Protein AF-A0A3D3CFH0-F1 (afdb_monomer)

Solvent-accessible surface area (bac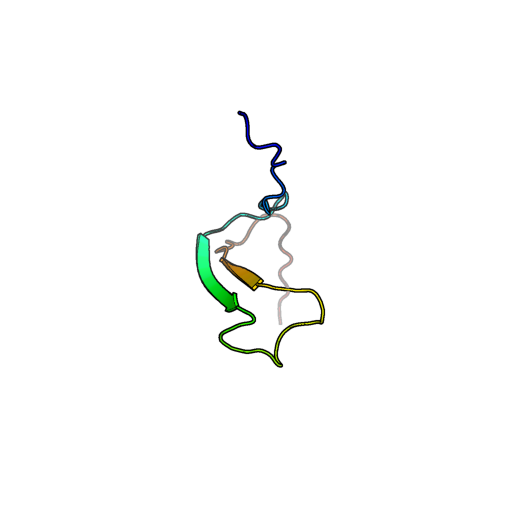kbone atoms only — not comparable to full-atom values): 4560 Å² total; per-residue (Å²): 136,82,79,94,71,79,90,79,76,90,72,83,55,86,94,66,70,67,46,81,77,48,75,48,78,45,44,39,88,84,41,64,86,81,51,63,92,93,55,65,65,48,78,47,77,43,70,47,63,92,79,75,94,52,95,86,68,86,83,81,83,134

Sequence (62 aa):
KAREVRDTSLKVPHGARGKVVAVKEMTRADNPDALSPGVNKVVKIYVAQLRKITVGDKMAGR

Radius of gyration: 18.99 Å; Cα contacts (8 Å, |Δi|>4): 48; chains: 1; bounding box: 62×25×42 Å

Mean predicted aligned error: 7.42 Å

Structure (mmCIF, N/CA/C/O backbone):
data_AF-A0A3D3CFH0-F1
#
_entry.id   AF-A0A3D3CFH0-F1
#
loop_
_atom_site.group_PDB
_atom_site.id
_atom_site.type_symbol
_atom_site.label_atom_id
_atom_site.label_alt_id
_atom_site.label_comp_id
_atom_site.label_asym_id
_atom_site.label_entity_id
_atom_site.label_seq_id
_atom_site.pdbx_PDB_ins_code
_atom_site.Cartn_x
_atom_site.Cartn_y
_atom_site.Cartn_z
_atom_site.occupancy
_atom_site.B_iso_or_equiv
_atom_site.auth_seq_id
_atom_site.auth_comp_id
_atom_site.auth_asym_id
_atom_site.auth_atom_id
_atom_site.pdbx_PDB_model_num
ATOM 1 N N . LYS A 1 1 ? -34.508 12.958 8.635 1.00 51.34 1 LYS A N 1
ATOM 2 C CA . LYS A 1 1 ? -33.502 12.946 9.729 1.00 51.34 1 LYS A CA 1
ATOM 3 C C . LYS A 1 1 ? -32.170 12.509 9.116 1.00 51.34 1 LYS A C 1
ATOM 5 O O . LYS A 1 1 ? -31.921 11.316 9.002 1.00 51.34 1 LYS A O 1
ATOM 10 N N . ALA A 1 2 ? -31.421 13.455 8.543 1.00 63.47 2 ALA A N 1
ATOM 11 C CA . ALA A 1 2 ? -30.180 13.161 7.824 1.00 63.47 2 ALA A CA 1
ATOM 12 C C . ALA A 1 2 ? -29.104 12.713 8.824 1.00 63.47 2 ALA A C 1
ATOM 14 O O . ALA A 1 2 ? -29.011 13.274 9.913 1.00 63.47 2 ALA A O 1
ATO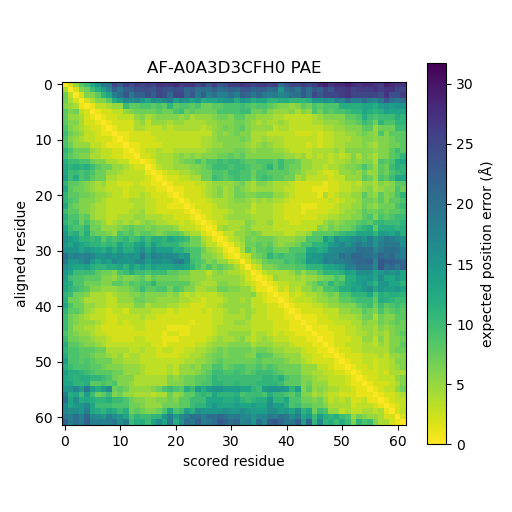M 15 N N . ARG A 1 3 ? -28.340 11.670 8.490 1.00 66.62 3 ARG A N 1
ATOM 16 C CA . ARG A 1 3 ? -27.220 11.219 9.321 1.00 66.62 3 ARG A CA 1
ATOM 17 C C . ARG A 1 3 ? -26.097 12.249 9.205 1.00 66.62 3 ARG A C 1
ATOM 19 O O . ARG A 1 3 ? -25.571 12.446 8.115 1.00 66.62 3 ARG A O 1
ATOM 26 N N . GLU A 1 4 ? -25.728 12.876 10.316 1.00 79.75 4 GLU A N 1
ATOM 27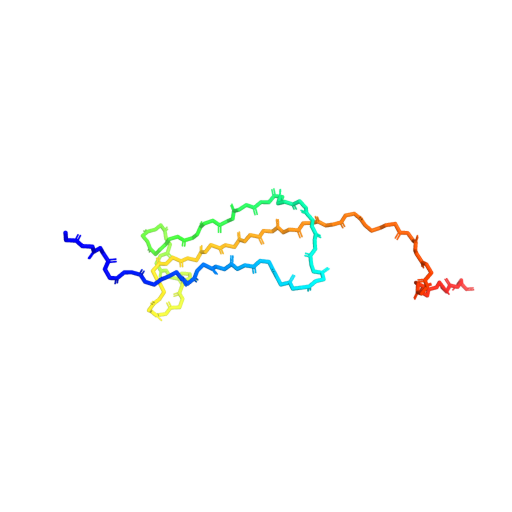 C CA . GLU A 1 4 ? -24.553 13.749 10.427 1.00 79.75 4 GLU A CA 1
ATOM 28 C C . GLU A 1 4 ? -23.269 12.908 10.432 1.00 79.75 4 GLU A C 1
ATOM 30 O O . GLU A 1 4 ? -22.582 12.771 11.439 1.00 79.75 4 GLU A O 1
ATOM 35 N N . VAL A 1 5 ? -22.962 12.269 9.306 1.00 85.94 5 VAL A N 1
ATOM 36 C CA . VAL A 1 5 ? -21.731 11.493 9.141 1.00 85.94 5 VAL A CA 1
ATOM 37 C C . VAL A 1 5 ? -20.913 12.145 8.042 1.00 85.94 5 VAL A C 1
ATOM 39 O O . VAL A 1 5 ? -21.398 12.352 6.931 1.00 85.94 5 VAL A O 1
ATOM 42 N N . ARG A 1 6 ? -19.668 12.492 8.368 1.00 85.31 6 ARG A N 1
ATOM 43 C CA . ARG A 1 6 ? -18.695 13.011 7.404 1.00 85.31 6 ARG A CA 1
A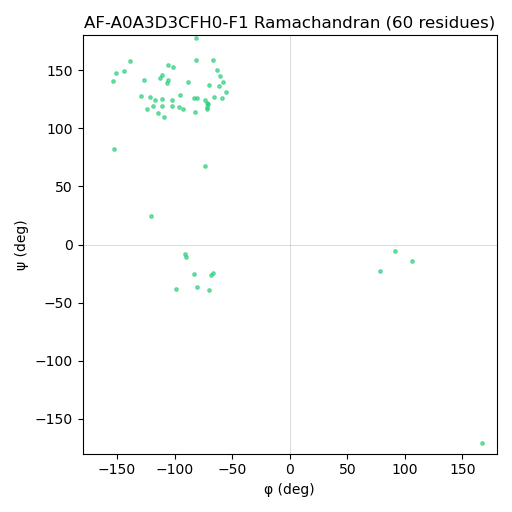TOM 44 C C . ARG A 1 6 ? -17.943 11.843 6.777 1.00 85.31 6 ARG A C 1
ATOM 46 O O . ARG A 1 6 ? -17.590 10.896 7.475 1.00 85.31 6 ARG A O 1
ATOM 53 N N . ASP A 1 7 ? -17.690 11.925 5.476 1.00 88.69 7 ASP A N 1
ATOM 54 C CA . ASP A 1 7 ? -16.864 10.947 4.773 1.00 88.69 7 ASP A CA 1
ATOM 55 C C . ASP A 1 7 ? -15.385 11.120 5.164 1.00 88.69 7 ASP A C 1
ATOM 57 O O . ASP A 1 7 ? -14.781 12.162 4.911 1.00 88.69 7 ASP A O 1
ATOM 61 N N . THR A 1 8 ? -14.811 10.095 5.792 1.00 90.62 8 THR A N 1
ATOM 62 C CA . THR A 1 8 ? -13.395 10.011 6.191 1.00 90.62 8 THR A CA 1
ATOM 63 C C . THR A 1 8 ? -12.693 8.811 5.546 1.00 90.62 8 THR A C 1
ATOM 65 O O . THR A 1 8 ? -11.701 8.300 6.067 1.00 90.62 8 THR A O 1
ATOM 68 N N . SER A 1 9 ? -13.209 8.341 4.406 1.00 90.75 9 SER A N 1
ATOM 69 C CA . SER A 1 9 ? -12.693 7.170 3.694 1.00 90.75 9 SER A CA 1
ATOM 70 C C . SER A 1 9 ? -11.217 7.308 3.305 1.00 90.75 9 SER A C 1
ATOM 72 O O . SER A 1 9 ? -10.777 8.353 2.819 1.00 90.75 9 SER A O 1
ATOM 74 N N . LEU A 1 10 ? -10.458 6.215 3.437 1.00 91.12 10 LEU A N 1
ATOM 75 C CA . LEU A 1 10 ? -9.083 6.129 2.944 1.00 91.12 10 LEU A CA 1
ATOM 76 C C . LEU A 1 10 ? -9.082 6.080 1.410 1.00 91.12 10 LEU A C 1
ATOM 78 O O . LEU A 1 10 ? -9.656 5.172 0.808 1.00 91.12 10 LEU A O 1
ATOM 82 N N . LYS A 1 11 ? -8.414 7.047 0.779 1.00 91.31 11 LYS A N 1
ATOM 83 C CA . LYS A 1 11 ? -8.279 7.138 -0.681 1.00 91.31 11 LYS A CA 1
ATOM 84 C C . LYS A 1 11 ? -6.878 6.734 -1.117 1.00 91.31 11 LYS A C 1
ATOM 86 O O . LYS A 1 11 ? -5.917 6.852 -0.359 1.00 91.31 11 LYS A O 1
ATOM 91 N N . VAL A 1 12 ? -6.764 6.272 -2.359 1.00 90.88 12 VAL A N 1
ATOM 92 C CA . VAL A 1 12 ? -5.462 5.963 -2.956 1.00 90.88 12 VAL A CA 1
ATOM 93 C C . VAL A 1 12 ? -4.666 7.270 -3.097 1.00 90.88 12 VAL A C 1
ATOM 95 O O . VAL A 1 12 ? -5.197 8.230 -3.663 1.00 90.88 12 VAL A O 1
ATOM 98 N N . PRO A 1 13 ? -3.427 7.346 -2.576 1.00 91.56 13 PRO A N 1
ATOM 99 C CA . PRO A 1 13 ? -2.601 8.539 -2.710 1.00 91.56 13 PRO A CA 1
ATOM 100 C C . PRO A 1 13 ? -2.200 8.768 -4.171 1.00 91.56 13 PRO A C 1
ATOM 102 O O . PRO A 1 13 ? -2.198 7.853 -4.997 1.00 91.56 13 PRO A O 1
ATOM 105 N N . HIS A 1 14 ? -1.834 10.005 -4.495 1.00 91.69 14 HIS A N 1
ATOM 106 C CA . HIS A 1 14 ? -1.406 10.359 -5.844 1.00 91.69 14 HIS A CA 1
ATOM 107 C C . HIS A 1 14 ? -0.157 9.564 -6.260 1.00 91.69 14 HIS A C 1
ATOM 109 O O . HIS A 1 14 ? 0.705 9.244 -5.445 1.00 91.69 14 HIS A O 1
ATOM 115 N N . GLY A 1 15 ? -0.072 9.209 -7.542 1.00 85.94 15 GLY A N 1
ATOM 116 C CA . GLY A 1 15 ? 1.044 8.430 -8.092 1.00 85.94 15 GLY A CA 1
ATOM 117 C C . GLY A 1 15 ? 0.983 6.923 -7.810 1.00 85.94 15 GLY A C 1
ATOM 118 O O . GLY A 1 15 ? 1.524 6.152 -8.602 1.00 85.94 15 GLY A O 1
ATOM 119 N N . ALA A 1 16 ? 0.269 6.483 -6.769 1.00 86.50 16 ALA A N 1
ATOM 120 C CA . ALA A 1 16 ? 0.029 5.068 -6.509 1.00 86.50 16 ALA A CA 1
ATOM 121 C C . ALA A 1 16 ? -1.113 4.543 -7.390 1.00 86.50 16 ALA A C 1
ATOM 123 O O . ALA A 1 16 ? -2.216 5.087 -7.409 1.00 86.50 16 ALA A O 1
ATOM 124 N N . ARG A 1 17 ? -0.852 3.472 -8.142 1.00 87.50 17 ARG A N 1
ATOM 125 C CA . ARG A 1 17 ? -1.838 2.779 -8.983 1.00 87.50 17 ARG A CA 1
ATOM 126 C C . ARG A 1 17 ? -1.552 1.287 -8.943 1.00 87.50 17 ARG A C 1
ATOM 128 O O . ARG A 1 17 ? -0.404 0.888 -8.811 1.00 87.50 17 ARG A O 1
ATOM 135 N N . GLY A 1 18 ? -2.572 0.452 -9.080 1.00 91.56 18 GLY A N 1
ATOM 136 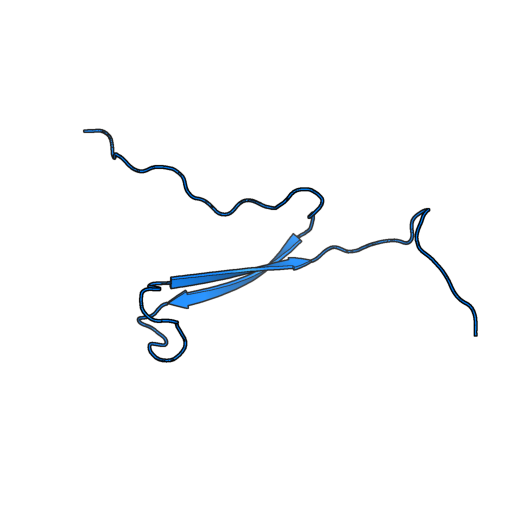C CA . GLY A 1 18 ? -2.364 -0.991 -9.065 1.00 91.56 18 GLY A CA 1
ATOM 137 C C . GLY A 1 18 ? -3.649 -1.785 -8.921 1.00 91.56 18 GLY A C 1
ATOM 138 O O . GLY A 1 18 ? -4.746 -1.235 -9.001 1.00 91.56 18 GLY A O 1
ATOM 139 N N . LYS A 1 19 ? -3.493 -3.091 -8.710 1.00 93.44 19 LYS A N 1
ATOM 140 C CA . LYS A 1 19 ? -4.584 -4.022 -8.411 1.00 93.44 19 LYS A CA 1
ATOM 141 C C . LYS A 1 19 ? -4.548 -4.397 -6.934 1.00 93.44 19 LYS A C 1
ATOM 143 O O . LYS A 1 19 ? -3.469 -4.579 -6.369 1.00 93.44 19 LYS A O 1
ATOM 148 N N . VAL A 1 20 ? -5.722 -4.527 -6.322 1.00 94.50 20 VAL A N 1
ATOM 149 C CA . VAL A 1 20 ? -5.847 -5.058 -4.960 1.00 94.50 20 VAL A CA 1
ATOM 150 C C . VAL A 1 20 ? -5.560 -6.554 -5.009 1.00 94.50 20 VAL A C 1
ATOM 152 O O . VAL A 1 20 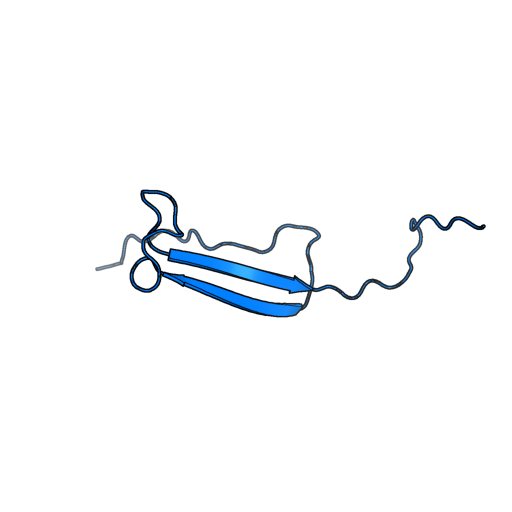? -6.211 -7.282 -5.753 1.00 94.50 20 VAL A O 1
ATOM 155 N N . VAL A 1 21 ? -4.565 -6.995 -4.245 1.00 95.25 21 VAL A N 1
ATOM 156 C CA . VAL A 1 21 ? -4.154 -8.406 -4.176 1.00 95.25 21 VAL A CA 1
ATOM 157 C C . VAL A 1 21 ? -4.746 -9.082 -2.949 1.00 95.25 21 VAL A C 1
ATOM 159 O O . VAL A 1 21 ? -5.162 -10.232 -3.022 1.00 95.25 21 VAL A O 1
ATOM 162 N N . ALA A 1 22 ? -4.803 -8.369 -1.824 1.00 92.19 22 ALA A N 1
ATOM 163 C CA . ALA A 1 22 ? -5.347 -8.902 -0.587 1.00 92.19 22 ALA A CA 1
ATOM 164 C C . ALA A 1 22 ? -5.948 -7.795 0.279 1.00 92.19 22 ALA A C 1
ATOM 166 O O . ALA A 1 22 ? -5.447 -6.667 0.320 1.00 92.19 22 ALA A O 1
ATOM 167 N N . VAL A 1 23 ? -6.992 -8.158 1.019 1.00 93.81 23 VAL A N 1
ATOM 168 C CA . VAL A 1 23 ? -7.590 -7.335 2.069 1.00 93.81 23 VAL A CA 1
ATOM 169 C C . VAL A 1 23 ? -7.452 -8.108 3.369 1.00 93.81 23 VAL A C 1
ATOM 171 O O . VAL A 1 23 ? -7.944 -9.227 3.485 1.00 93.81 23 VAL A O 1
ATOM 174 N N . LYS A 1 24 ? -6.743 -7.527 4.336 1.00 91.31 24 LYS A N 1
ATOM 175 C CA . LYS A 1 24 ? -6.588 -8.098 5.671 1.00 91.31 24 LYS A CA 1
ATOM 176 C C . LYS A 1 24 ? -7.378 -7.259 6.657 1.00 91.31 24 LYS A C 1
ATOM 178 O O . LYS A 1 24 ? -7.010 -6.124 6.960 1.00 91.31 24 LYS A O 1
ATOM 183 N N . GLU A 1 25 ? -8.457 -7.845 7.141 1.00 90.00 25 GLU A N 1
ATOM 184 C CA . GLU A 1 25 ? -9.302 -7.273 8.172 1.00 90.00 25 GLU A CA 1
ATOM 185 C C . GLU A 1 25 ? -8.875 -7.810 9.539 1.00 90.00 25 GLU A C 1
ATOM 187 O O . GLU A 1 25 ? -8.707 -9.012 9.718 1.00 90.00 25 GLU A O 1
ATOM 192 N N . MET A 1 26 ? -8.648 -6.910 10.492 1.00 86.31 26 MET A N 1
ATOM 193 C CA . MET A 1 26 ? -8.378 -7.245 11.886 1.00 86.31 26 MET A CA 1
ATOM 194 C C . MET A 1 26 ? -9.397 -6.510 12.740 1.00 86.31 26 MET A C 1
ATOM 196 O O . MET A 1 26 ? -9.418 -5.275 12.754 1.00 86.31 26 MET A O 1
ATOM 200 N N . THR A 1 27 ? -10.247 -7.250 13.440 1.00 85.50 27 THR A N 1
ATOM 201 C CA . THR A 1 27 ? -11.166 -6.674 14.418 1.00 85.50 27 THR A CA 1
ATOM 202 C C . THR A 1 27 ? -10.625 -6.895 15.823 1.00 85.50 27 THR A C 1
ATOM 204 O O . THR A 1 27 ? -9.899 -7.853 16.091 1.00 85.50 27 THR A O 1
ATOM 207 N N . ARG A 1 28 ? -10.996 -6.005 16.741 1.00 81.06 28 ARG A N 1
ATOM 208 C CA . ARG A 1 28 ? -10.661 -6.166 18.157 1.00 81.06 28 ARG A CA 1
ATOM 209 C C . ARG A 1 28 ? -11.368 -7.360 18.810 1.00 81.06 28 ARG A C 1
ATOM 211 O O . ARG A 1 28 ? -10.865 -7.870 19.800 1.00 81.06 28 ARG A O 1
ATOM 218 N N . ALA A 1 29 ? -12.507 -7.791 18.264 1.00 78.31 29 ALA A N 1
ATOM 219 C CA . ALA A 1 29 ? -13.256 -8.940 18.768 1.00 78.31 29 ALA A CA 1
ATOM 220 C C . ALA A 1 29 ? -12.526 -10.263 18.493 1.00 78.31 29 ALA A C 1
ATOM 222 O O . ALA A 1 29 ? -12.491 -11.130 19.359 1.00 78.31 29 ALA A O 1
ATOM 223 N N . ASP A 1 30 ? -11.905 -10.382 17.317 1.00 76.44 30 ASP A N 1
ATOM 224 C CA . ASP A 1 30 ? -11.224 -11.611 16.903 1.00 76.44 30 ASP A CA 1
ATOM 225 C C . ASP A 1 30 ? -9.798 -11.714 17.461 1.00 76.44 30 ASP A C 1
ATOM 227 O O . ASP A 1 30 ? -9.261 -12.814 17.575 1.00 76.44 30 ASP A O 1
ATOM 231 N N . ASN A 1 31 ? -9.148 -10.581 17.769 1.00 71.62 31 ASN A N 1
ATOM 232 C CA . ASN A 1 31 ? -7.771 -10.581 18.269 1.00 71.62 31 ASN A CA 1
ATOM 233 C C . ASN A 1 31 ? -7.462 -9.354 19.165 1.00 71.62 31 ASN A C 1
ATOM 235 O O . ASN A 1 31 ? -6.916 -8.354 18.685 1.00 71.62 31 ASN A O 1
ATOM 239 N N . PRO A 1 32 ? -7.827 -9.394 20.460 1.00 66.12 32 PRO A N 1
ATOM 240 C CA . PRO A 1 32 ? -7.825 -8.223 21.343 1.00 66.12 32 PRO A CA 1
ATOM 241 C C . PRO A 1 32 ? -6.430 -7.671 21.680 1.00 66.12 32 PRO A C 1
ATOM 243 O O . PRO A 1 32 ? -6.312 -6.466 21.904 1.00 66.12 32 PRO A O 1
ATOM 246 N N . ASP A 1 33 ? -5.388 -8.507 21.645 1.00 71.75 33 ASP A N 1
ATOM 247 C CA . ASP A 1 33 ? -4.018 -8.131 22.038 1.00 71.75 33 ASP A CA 1
ATOM 248 C C . ASP A 1 33 ? -3.167 -7.581 20.880 1.00 71.75 33 ASP A C 1
ATOM 250 O O . ASP A 1 33 ? -2.078 -7.049 21.087 1.00 71.75 33 ASP A O 1
ATOM 254 N N . ALA A 1 34 ? -3.649 -7.693 19.639 1.00 73.19 34 ALA A N 1
ATOM 255 C CA . ALA A 1 34 ? -2.886 -7.314 18.448 1.00 73.19 34 ALA A CA 1
ATOM 256 C C . ALA A 1 34 ? -3.097 -5.851 18.007 1.00 73.19 34 ALA A C 1
ATOM 258 O O . ALA A 1 34 ? -2.429 -5.388 17.077 1.00 73.19 34 ALA A O 1
ATOM 259 N N . LEU A 1 35 ? -4.041 -5.126 18.621 1.00 83.31 35 LE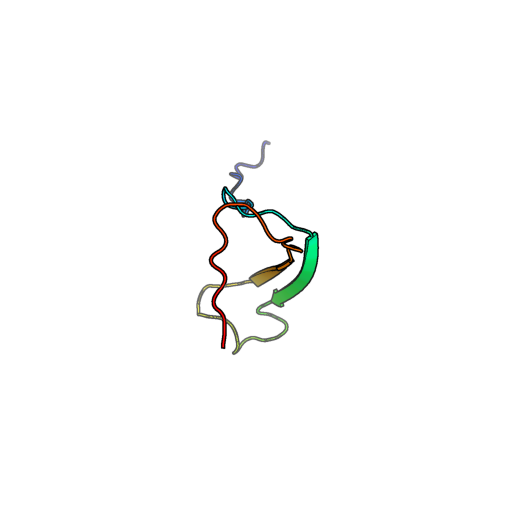U A N 1
ATOM 260 C CA . LEU A 1 35 ? -4.403 -3.755 18.246 1.00 83.31 35 LEU A CA 1
ATOM 261 C C . LEU A 1 35 ? -4.017 -2.744 19.331 1.00 83.31 35 LEU A C 1
ATOM 263 O O . LEU A 1 35 ? -4.150 -3.000 20.524 1.00 83.31 35 LEU A O 1
ATOM 267 N N . SER A 1 36 ? -3.587 -1.551 18.906 1.00 82.12 36 SER A N 1
ATOM 268 C CA . SER A 1 36 ? -3.306 -0.448 19.826 1.00 82.12 36 SER A CA 1
ATOM 269 C C . SER A 1 36 ? -4.570 0.010 20.576 1.00 82.12 36 SER A C 1
ATOM 271 O O . SER A 1 36 ? -5.675 -0.049 20.020 1.00 82.12 36 SER A O 1
ATOM 273 N N . PRO A 1 37 ? -4.429 0.523 21.813 1.00 82.50 37 PRO A N 1
ATOM 274 C CA . PRO A 1 37 ? -5.555 1.032 22.589 1.00 82.50 37 PRO A CA 1
ATOM 275 C C . PRO A 1 37 ? -6.336 2.105 21.816 1.00 82.50 37 PRO A C 1
ATOM 277 O O . PRO A 1 37 ? -5.750 3.033 21.266 1.00 82.50 37 PRO A O 1
ATOM 280 N N . GLY A 1 38 ? -7.665 1.975 21.766 1.00 85.06 38 GLY A N 1
ATOM 281 C CA . GLY A 1 38 ? -8.557 2.919 21.075 1.00 85.06 38 GLY A CA 1
ATOM 282 C C . GLY A 1 38 ? -8.868 2.581 19.611 1.00 85.06 38 GLY A C 1
ATOM 283 O O . GLY A 1 38 ? -9.726 3.228 19.013 1.00 85.06 38 GLY A O 1
ATOM 284 N N . VAL A 1 39 ? -8.244 1.547 19.034 1.00 86.44 39 VAL A N 1
ATOM 285 C CA . VAL A 1 39 ? -8.541 1.093 17.668 1.00 86.44 39 VAL A CA 1
ATOM 286 C C . VAL A 1 39 ? -9.532 -0.072 17.694 1.00 86.44 39 VAL A C 1
ATOM 288 O O . VAL A 1 39 ? -9.242 -1.140 18.226 1.00 86.44 39 VAL A O 1
ATOM 291 N N . ASN A 1 40 ? -10.711 0.114 17.095 1.00 87.31 40 ASN A N 1
ATOM 292 C CA . ASN A 1 40 ? -11.746 -0.930 17.039 1.00 87.31 40 ASN A CA 1
ATOM 293 C C . ASN A 1 40 ? -11.495 -1.962 15.929 1.00 87.31 40 ASN A C 1
ATOM 295 O O . ASN A 1 40 ? -11.788 -3.148 16.083 1.00 87.31 40 ASN A O 1
ATOM 299 N N . LYS A 1 41 ? -10.982 -1.498 14.787 1.00 87.75 41 LYS A N 1
ATOM 300 C CA . LYS A 1 41 ? -10.781 -2.299 13.581 1.00 87.75 41 LYS A CA 1
ATOM 301 C C . LYS A 1 41 ? -9.649 -1.706 12.757 1.00 87.75 41 LYS A C 1
ATOM 303 O O . LYS A 1 41 ? -9.560 -0.488 12.617 1.00 87.75 41 LYS A O 1
ATOM 308 N N . VAL A 1 42 ? -8.822 -2.565 12.178 1.00 89.62 42 VAL A N 1
ATOM 309 C CA . VAL A 1 42 ? -7.779 -2.195 11.220 1.00 89.62 42 VAL A CA 1
ATOM 310 C C . VAL A 1 42 ? -8.042 -2.935 9.919 1.00 89.62 42 VAL A C 1
ATOM 312 O O . VAL A 1 42 ? -8.168 -4.157 9.901 1.00 89.62 42 VAL A O 1
ATOM 315 N N . VAL A 1 43 ? -8.094 -2.192 8.817 1.00 91.56 43 VAL A N 1
ATOM 316 C CA . VAL A 1 43 ? -8.221 -2.751 7.469 1.00 91.56 43 VAL A CA 1
ATOM 317 C C . VAL A 1 43 ? -6.944 -2.426 6.705 1.00 91.56 43 VAL A C 1
ATOM 319 O O . VAL A 1 43 ? -6.649 -1.261 6.448 1.00 91.56 43 VAL A O 1
ATOM 322 N N . LYS A 1 44 ? -6.162 -3.453 6.364 1.00 91.56 44 LYS A N 1
ATOM 323 C CA . LYS A 1 44 ? -4.951 -3.327 5.542 1.00 91.56 44 LYS A CA 1
ATOM 324 C C . LYS A 1 44 ? -5.261 -3.785 4.123 1.00 91.56 44 LYS A C 1
ATOM 326 O O . LYS A 1 44 ? -5.703 -4.913 3.920 1.00 91.56 44 LYS A O 1
ATOM 331 N N . ILE A 1 45 ? -5.005 -2.918 3.149 1.00 93.62 45 ILE A N 1
ATOM 332 C CA . ILE A 1 45 ? -5.229 -3.194 1.727 1.00 93.62 45 ILE A CA 1
ATOM 333 C C . ILE A 1 45 ? -3.866 -3.299 1.048 1.00 93.62 45 ILE A C 1
ATOM 335 O O . ILE A 1 45 ? -3.095 -2.341 1.047 1.00 93.62 45 ILE A O 1
ATOM 339 N N . TYR A 1 46 ? -3.570 -4.461 0.472 1.00 93.88 46 TYR A N 1
ATOM 340 C CA . TYR A 1 46 ? -2.341 -4.693 -0.279 1.00 93.88 46 TYR A CA 1
ATOM 341 C C . TYR A 1 46 ? -2.593 -4.414 -1.759 1.00 93.88 46 TYR A C 1
ATOM 343 O O . TYR A 1 46 ? -3.392 -5.099 -2.404 1.00 93.88 46 TYR A O 1
ATOM 351 N N . VAL A 1 47 ? -1.903 -3.408 -2.296 1.00 93.56 47 VAL A N 1
ATOM 352 C CA . VAL A 1 47 ? -1.991 -3.000 -3.702 1.00 93.56 47 VAL A CA 1
ATOM 353 C C . VAL A 1 47 ? -0.676 -3.332 -4.393 1.00 93.56 47 VAL A C 1
ATOM 355 O O . VAL A 1 47 ? 0.384 -2.898 -3.948 1.00 93.56 47 VAL A O 1
ATOM 358 N N . ALA A 1 48 ? -0.743 -4.090 -5.484 1.00 94.38 48 ALA A N 1
ATOM 359 C CA . ALA A 1 48 ? 0.420 -4.433 -6.293 1.00 94.38 48 ALA A CA 1
ATOM 360 C C . ALA A 1 48 ? 0.369 -3.742 -7.658 1.00 94.38 48 ALA A C 1
ATOM 362 O O . ALA A 1 48 ? -0.697 -3.587 -8.262 1.00 94.38 48 ALA A O 1
ATOM 363 N N . GLN A 1 49 ? 1.544 -3.377 -8.171 1.00 93.06 49 GLN A N 1
ATOM 364 C CA . GLN A 1 49 ? 1.723 -2.806 -9.500 1.00 93.06 49 GLN A CA 1
ATOM 365 C C . GLN A 1 49 ? 2.812 -3.573 -10.244 1.00 93.06 49 GLN A C 1
ATOM 367 O O . GLN A 1 49 ? 3.932 -3.700 -9.756 1.00 93.06 49 GLN A O 1
ATOM 372 N N . LEU A 1 50 ? 2.507 -4.027 -11.459 1.00 90.69 50 LEU A N 1
ATOM 373 C CA . LEU A 1 50 ? 3.531 -4.529 -12.368 1.00 90.69 50 LEU A CA 1
ATOM 374 C C . LEU A 1 50 ? 4.177 -3.335 -13.082 1.00 90.69 50 LEU A C 1
ATOM 376 O O . LEU A 1 50 ? 3.506 -2.621 -13.830 1.00 90.69 50 LEU A O 1
ATOM 380 N N . ARG A 1 51 ? 5.466 -3.093 -12.821 1.00 91.12 51 ARG A N 1
ATOM 381 C CA . ARG A 1 51 ? 6.242 -2.009 -13.439 1.00 91.12 51 ARG A CA 1
ATOM 382 C C . ARG A 1 51 ? 7.137 -2.572 -14.537 1.00 91.12 51 ARG A C 1
ATOM 384 O O . ARG A 1 51 ? 7.986 -3.416 -14.271 1.00 91.12 51 ARG A O 1
ATOM 391 N N . LYS A 1 52 ? 6.926 -2.105 -15.767 1.00 91.31 52 LYS A N 1
ATOM 392 C CA . LYS A 1 52 ? 7.862 -2.321 -16.878 1.00 91.31 52 LYS A CA 1
ATOM 393 C C . LYS A 1 52 ? 8.993 -1.296 -16.788 1.00 91.31 52 LYS A C 1
ATOM 395 O O . LYS A 1 52 ? 8.795 -0.248 -16.177 1.00 91.31 52 LYS A O 1
ATOM 400 N N . ILE A 1 53 ? 10.131 -1.595 -17.414 1.00 93.00 53 ILE A N 1
ATOM 401 C CA . ILE A 1 53 ? 11.238 -0.643 -17.534 1.00 93.00 53 ILE A CA 1
ATOM 402 C C . ILE A 1 53 ? 10.788 0.598 -18.313 1.00 93.00 53 ILE A C 1
ATOM 404 O O . ILE A 1 53 ? 10.074 0.497 -19.314 1.00 93.00 53 ILE A O 1
ATOM 408 N N . THR A 1 54 ? 11.176 1.766 -17.827 1.00 94.6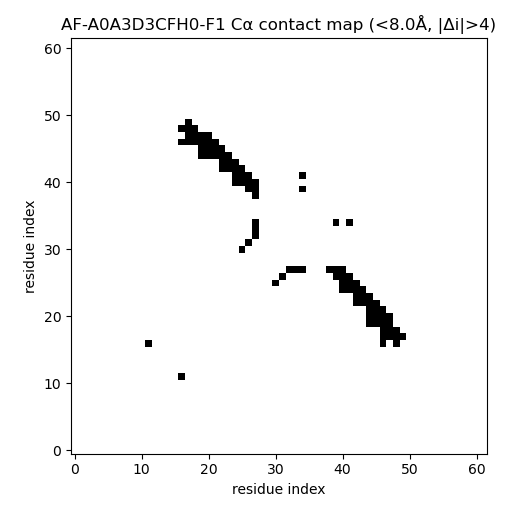9 54 THR A N 1
ATOM 409 C CA . THR A 1 54 ? 10.790 3.077 -18.347 1.00 94.69 54 THR A CA 1
ATOM 410 C C . THR A 1 54 ? 11.981 4.029 -18.359 1.00 94.69 54 THR A C 1
ATOM 412 O O . THR A 1 54 ? 12.963 3.836 -17.644 1.00 94.69 54 THR A O 1
ATOM 415 N N . VAL A 1 55 ? 11.910 5.070 -19.194 1.00 93.62 55 VAL A N 1
ATOM 416 C CA . VAL A 1 55 ? 12.929 6.128 -19.221 1.00 93.62 55 VAL A CA 1
ATOM 417 C C . VAL A 1 55 ? 13.010 6.773 -17.836 1.00 93.62 55 VAL A C 1
ATOM 419 O O . VAL A 1 55 ? 11.995 7.207 -17.297 1.00 93.62 55 VAL A O 1
ATOM 422 N N . GLY A 1 56 ? 14.215 6.818 -17.268 1.00 92.19 56 GLY A N 1
ATOM 423 C CA . GLY A 1 56 ? 14.457 7.265 -15.892 1.00 92.19 56 GLY A CA 1
ATOM 424 C C . GLY A 1 56 ? 14.775 6.128 -14.919 1.00 92.19 56 GLY A C 1
ATOM 425 O O . GLY A 1 56 ? 15.311 6.392 -13.843 1.00 92.19 56 GLY A O 1
ATOM 426 N N . ASP A 1 57 ? 14.535 4.871 -15.304 1.00 93.88 57 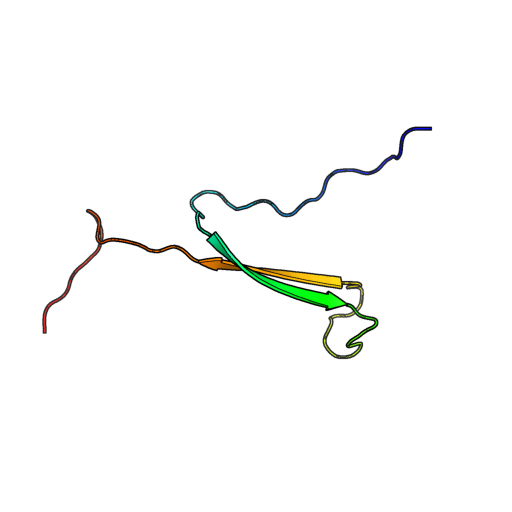ASP A N 1
ATOM 427 C CA . ASP A 1 57 ? 15.024 3.722 -14.545 1.00 93.88 57 ASP A CA 1
ATOM 428 C C . ASP A 1 57 ? 16.541 3.582 -14.748 1.00 93.88 57 ASP A C 1
ATOM 430 O O . ASP A 1 57 ? 17.045 3.518 -15.872 1.00 93.88 57 ASP A O 1
ATOM 434 N N . LYS A 1 58 ? 17.294 3.563 -13.645 1.00 92.81 58 LYS A N 1
ATOM 435 C CA . LYS A 1 58 ? 18.749 3.390 -13.681 1.00 92.81 58 LYS A CA 1
ATOM 436 C C . LYS A 1 58 ? 19.088 1.904 -13.783 1.00 92.81 58 LYS A C 1
ATOM 438 O O . LYS A 1 58 ? 18.686 1.120 -12.928 1.00 92.81 58 LYS A O 1
ATOM 443 N N . MET A 1 59 ? 19.885 1.553 -14.789 1.00 91.38 59 MET A N 1
ATOM 444 C CA . MET A 1 59 ? 20.459 0.218 -14.966 1.00 91.38 59 MET A CA 1
ATOM 445 C C . MET A 1 59 ? 21.953 0.262 -14.633 1.00 91.38 59 MET A C 1
ATOM 447 O O . MET A 1 59 ? 22.637 1.216 -15.000 1.00 91.38 59 MET A O 1
ATOM 451 N N . ALA A 1 60 ? 22.460 -0.760 -13.947 1.00 92.06 60 ALA A N 1
ATOM 452 C CA . ALA A 1 60 ? 23.885 -0.934 -13.673 1.00 92.06 60 ALA A CA 1
ATOM 453 C C . ALA A 1 60 ? 24.331 -2.333 -14.126 1.00 92.06 60 ALA A C 1
ATOM 455 O O . ALA A 1 60 ? 23.568 -3.294 -14.000 1.00 92.06 60 ALA A O 1
ATOM 456 N N . GLY A 1 61 ? 25.538 -2.417 -14.696 1.00 93.38 61 GLY A N 1
ATOM 457 C CA . GLY A 1 61 ? 26.181 -3.671 -15.104 1.00 93.38 61 GLY A CA 1
ATOM 458 C C . GLY A 1 61 ? 26.862 -4.392 -13.936 1.00 93.38 61 GLY A C 1
ATOM 459 O O . GLY A 1 61 ? 26.843 -3.897 -12.810 1.00 93.38 61 GLY A O 1
ATOM 460 N N . ARG A 1 62 ? 27.440 -5.566 -14.213 1.00 81.75 62 ARG A N 1
ATOM 461 C CA . ARG A 1 62 ? 28.373 -6.239 -13.295 1.00 81.75 62 ARG A CA 1
ATOM 462 C C . ARG A 1 62 ? 29.760 -5.625 -13.401 1.00 81.75 62 ARG A C 1
ATOM 464 O O . ARG A 1 62 ? 30.110 -5.228 -14.535 1.00 81.75 62 ARG A O 1
#

Foldseek 3Di:
DDDPDDDPDDDDDPPDDADFPDKDKDACVVPVVPDDPPDGIDIDTDGDDDDDDDPPDDDDDD

Nearest PDB structures (foldseek):
  6icz-assembly1_R  TM=3.758E-01  e=3.511E+00  Homo sapiens
  7w5b-assembly1_R  TM=3.834E-01  e=5.761E+00  Homo sapiens
  8ro2-assembly1_R  TM=3.328E-01  e=9.451E+00  Homo sapiens

Secondary structure (DSSP, 8-state):
-----------PPTT---EEEEEEEEETTT-TTSS-TT-SEEEEEEEE--PPP-TT------

pLDDT: mean 86.76, std 8.77, range [51.34, 95.25]